Protein AF-W4SM01-F1 (afdb_monomer_lite)

pLDDT: mean 91.17, std 13.87, range [44.69, 98.25]

InterPro domains:
  IPR027417 P-loop containing nucleoside triphosphate hydrolase [G3DSA:3.40.50.300] (2-53)
  IPR027417 P-loop containing nucleoside triphosphate hydrolase [SSF52540] (8-53)

Organism: NCBI:txid1418095

Sequence (53 aa):
MIEPLHTAPPLLAARALAFSRNEEPVFGPLDFHVDAGEALLVQGDNGAGKTTL

Radius of gyration: 14.57 Å; chains: 1; bounding box: 35×22×39 Å

Structure (mmCIF, N/CA/C/O backbone):
data_AF-W4SM01-F1
#
_entry.id   AF-W4SM01-F1
#
loop_
_atom_site.group_PDB
_atom_site.id
_atom_site.type_symbol
_atom_site.label_atom_id
_atom_site.label_alt_id
_atom_site.label_comp_id
_atom_site.label_asym_id
_atom_site.label_entity_id
_atom_site.label_seq_id
_atom_site.pdbx_PDB_ins_code
_atom_site.Cartn_x
_atom_site.Cartn_y
_atom_site.Cartn_z
_atom_site.occupancy
_atom_site.B_iso_or_equiv
_atom_site.auth_seq_id
_atom_site.auth_comp_id
_atom_site.auth_asym_id
_atom_site.auth_atom_id
_atom_site.pdbx_PDB_model_num
ATOM 1 N N . MET A 1 1 ? -22.323 -17.609 21.770 1.00 44.69 1 MET A N 1
ATOM 2 C CA . MET A 1 1 ? -21.362 -16.567 21.355 1.00 44.69 1 MET A CA 1
ATOM 3 C C . MET A 1 1 ? -21.803 -16.105 19.985 1.00 44.69 1 MET A C 1
ATOM 5 O O . MET A 1 1 ? -21.859 -16.940 19.097 1.00 44.69 1 MET A O 1
ATOM 9 N N . ILE A 1 2 ? -22.240 -14.855 19.853 1.00 53.88 2 ILE A N 1
ATOM 10 C CA . ILE A 1 2 ? -22.647 -14.264 18.573 1.00 53.88 2 ILE A CA 1
ATOM 11 C C . ILE A 1 2 ? -21.621 -13.160 18.315 1.00 53.88 2 ILE A C 1
ATOM 13 O O . ILE A 1 2 ? -21.503 -12.259 19.145 1.00 53.88 2 ILE A O 1
ATOM 17 N N . GLU A 1 3 ? -20.822 -13.287 17.257 1.00 54.59 3 GLU A N 1
ATOM 18 C CA . GLU A 1 3 ? -19.931 -12.211 16.809 1.00 54.59 3 GLU A CA 1
ATOM 19 C C . GLU A 1 3 ? -20.771 -10.982 16.437 1.00 54.59 3 GLU A C 1
ATOM 21 O O . GLU A 1 3 ? -21.863 -11.144 15.880 1.00 54.59 3 GLU A O 1
ATOM 26 N N . PRO A 1 4 ? -20.324 -9.751 16.742 1.00 55.97 4 PRO A N 1
ATOM 27 C CA . PRO A 1 4 ? -21.045 -8.581 16.282 1.00 55.97 4 PRO A CA 1
ATOM 28 C C . PRO A 1 4 ? -20.981 -8.560 14.752 1.00 55.97 4 PRO A C 1
ATOM 30 O O . PRO A 1 4 ? -19.904 -8.556 14.158 1.00 55.97 4 PRO A O 1
ATOM 33 N N . LEU A 1 5 ? -22.151 -8.553 14.112 1.00 59.47 5 LEU A N 1
ATOM 34 C CA . LEU A 1 5 ? -22.270 -8.172 12.711 1.00 59.47 5 LEU A CA 1
ATOM 35 C C . LEU A 1 5 ? -21.719 -6.745 12.615 1.00 59.47 5 LEU A C 1
ATOM 37 O O . LEU A 1 5 ? -22.340 -5.819 13.138 1.00 59.47 5 LEU A O 1
ATOM 41 N N . HIS A 1 6 ? -20.544 -6.563 12.012 1.00 60.28 6 HIS A N 1
ATOM 42 C CA . HIS A 1 6 ? -20.015 -5.238 11.699 1.00 60.28 6 HIS A CA 1
ATOM 43 C C . HIS A 1 6 ? -20.949 -4.611 10.653 1.00 60.28 6 HIS A C 1
ATOM 45 O O . HIS A 1 6 ? -20.813 -4.816 9.453 1.00 60.28 6 HIS A O 1
ATOM 51 N N . THR A 1 7 ? -21.994 -3.926 11.121 1.00 68.25 7 THR A N 1
ATOM 52 C CA . THR A 1 7 ? -23.025 -3.292 10.283 1.00 68.25 7 THR A CA 1
ATOM 53 C C . THR A 1 7 ? -22.599 -1.930 9.744 1.00 68.25 7 THR A C 1
ATOM 55 O O . THR A 1 7 ? -23.321 -1.334 8.947 1.00 68.25 7 THR A O 1
ATOM 58 N N . ALA A 1 8 ? -21.466 -1.400 10.202 1.00 81.88 8 ALA A N 1
ATOM 59 C CA . ALA A 1 8 ? -20.931 -0.147 9.699 1.00 81.88 8 ALA A CA 1
ATOM 60 C C . ALA A 1 8 ? -20.204 -0.388 8.365 1.00 81.88 8 ALA A C 1
ATOM 62 O O . ALA A 1 8 ? -19.535 -1.411 8.223 1.00 81.88 8 ALA A O 1
ATOM 63 N N . PRO A 1 9 ? -20.317 0.527 7.385 1.00 89.38 9 PRO A N 1
ATOM 64 C CA . PRO A 1 9 ? -19.468 0.465 6.204 1.00 89.38 9 PRO A CA 1
ATOM 65 C C . PRO A 1 9 ? -17.990 0.577 6.620 1.00 89.38 9 PRO A C 1
ATOM 67 O O . PRO A 1 9 ? -17.701 1.243 7.622 1.00 89.38 9 PRO A O 1
ATOM 70 N N . PRO A 1 10 ? -17.063 -0.026 5.854 1.00 94.50 10 PRO A N 1
ATOM 71 C CA . PRO A 1 10 ? -15.642 0.069 6.157 1.00 94.50 10 PRO A CA 1
ATOM 72 C C . PRO A 1 10 ? -15.202 1.533 6.168 1.00 94.50 10 PRO A C 1
ATOM 74 O O . PRO A 1 10 ? -15.712 2.355 5.397 1.00 94.50 10 PRO A O 1
ATOM 77 N N . LEU A 1 11 ? -14.232 1.858 7.022 1.00 96.44 11 LEU A N 1
ATOM 78 C CA . LEU A 1 11 ? -13.682 3.210 7.109 1.00 96.44 11 LEU A CA 1
ATOM 79 C C . LEU A 1 11 ? -12.940 3.584 5.819 1.00 96.44 11 LEU A C 1
ATOM 81 O O . LEU A 1 11 ? -13.018 4.724 5.360 1.00 96.44 11 LEU A O 1
ATOM 85 N N . LEU A 1 12 ? -12.245 2.613 5.227 1.00 97.19 12 LEU A N 1
ATOM 86 C CA . LEU A 1 12 ? -11.576 2.738 3.940 1.00 97.19 12 LEU A CA 1
ATOM 87 C C . LEU A 1 12 ? -11.850 1.488 3.109 1.00 97.19 12 LEU A C 1
ATOM 89 O O . LEU A 1 12 ? -11.744 0.375 3.610 1.00 97.19 12 LEU A O 1
ATOM 93 N N . ALA A 1 13 ? -12.180 1.664 1.833 1.00 97.31 13 ALA A N 1
ATOM 94 C CA . ALA A 1 13 ? -12.314 0.567 0.885 1.00 97.31 13 ALA A CA 1
ATOM 95 C C . ALA A 1 13 ? -11.657 0.945 -0.440 1.00 97.31 13 ALA A C 1
ATOM 97 O O . ALA A 1 13 ? -11.940 2.003 -1.005 1.00 97.31 13 ALA A O 1
ATOM 98 N N . ALA A 1 14 ? -10.815 0.054 -0.944 1.00 97.88 14 ALA A N 1
ATOM 99 C CA . ALA A 1 14 ? -10.186 0.147 -2.247 1.00 97.88 14 ALA A CA 1
ATOM 100 C C . ALA A 1 14 ? -10.684 -1.005 -3.122 1.00 97.88 14 ALA A C 1
ATOM 102 O O . ALA A 1 14 ? -10.807 -2.142 -2.661 1.00 97.88 14 ALA A O 1
ATOM 103 N N . ARG A 1 15 ? -10.993 -0.700 -4.384 1.00 98.25 15 ARG A N 1
ATOM 104 C CA . ARG A 1 15 ? -11.422 -1.688 -5.377 1.00 98.25 15 ARG A CA 1
ATOM 105 C C . ARG A 1 15 ? -10.597 -1.531 -6.638 1.00 98.25 15 ARG A C 1
ATOM 107 O O . ARG A 1 15 ? -10.513 -0.417 -7.156 1.00 98.25 15 ARG A O 1
ATOM 114 N N . ALA A 1 16 ? -10.026 -2.628 -7.116 1.00 98.12 16 ALA A N 1
ATOM 115 C CA . ALA A 1 16 ? -9.137 -2.683 -8.269 1.00 98.12 16 ALA A CA 1
ATOM 116 C C . ALA A 1 16 ? -8.054 -1.586 -8.243 1.00 98.12 16 ALA A C 1
ATOM 118 O O . ALA A 1 16 ? -7.702 -1.024 -9.282 1.00 98.12 16 ALA A O 1
ATOM 119 N N . LEU A 1 17 ? -7.537 -1.256 -7.053 1.00 98.25 17 LEU A N 1
ATOM 120 C CA . LEU A 1 17 ? -6.536 -0.207 -6.910 1.00 98.25 17 LEU A CA 1
ATOM 121 C C . LEU A 1 17 ? -5.235 -0.674 -7.562 1.00 98.25 17 LEU A C 1
ATOM 123 O O . LEU A 1 17 ? -4.714 -1.746 -7.254 1.00 98.25 17 LEU A O 1
ATOM 127 N N . ALA A 1 18 ? -4.718 0.137 -8.474 1.00 98.25 18 ALA A N 1
ATOM 128 C CA . ALA A 1 18 ? -3.495 -0.138 -9.203 1.00 98.25 18 ALA A CA 1
ATOM 129 C C . ALA A 1 18 ? -2.704 1.153 -9.390 1.00 98.25 18 ALA A C 1
ATOM 131 O O . ALA A 1 18 ? -3.278 2.244 -9.450 1.00 98.25 18 ALA A O 1
ATOM 132 N N . PHE A 1 19 ? -1.388 1.021 -9.499 1.00 98.25 19 PHE A N 1
ATOM 133 C CA . PHE A 1 19 ? -0.500 2.149 -9.734 1.00 98.25 19 PHE A CA 1
ATOM 134 C C . PHE A 1 19 ? 0.615 1.766 -10.704 1.00 98.25 19 PHE A C 1
ATOM 136 O O . PHE A 1 19 ? 1.257 0.725 -10.547 1.00 98.25 19 PHE A O 1
ATOM 143 N N . SER A 1 20 ? 0.885 2.659 -11.658 1.00 98.12 20 SER A N 1
ATOM 144 C CA . SE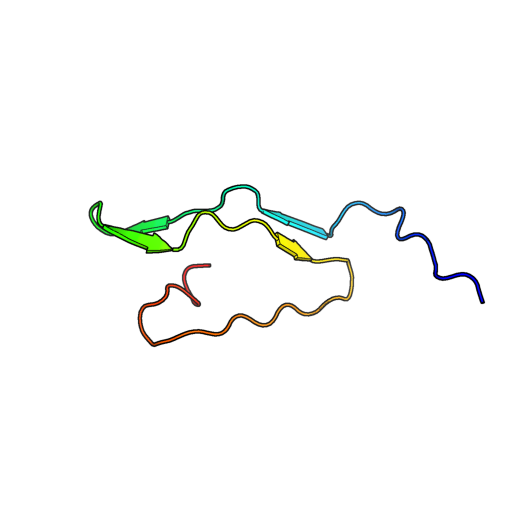R A 1 20 ? 2.008 2.562 -12.589 1.00 98.12 20 SER A CA 1
ATOM 145 C C . SER A 1 20 ? 2.895 3.799 -12.497 1.00 98.12 20 SER A C 1
ATOM 147 O O . SER A 1 20 ? 2.409 4.920 -12.333 1.00 98.12 20 SER A O 1
ATOM 149 N N . ARG A 1 21 ? 4.205 3.607 -12.660 1.00 96.00 21 ARG A N 1
ATOM 150 C CA . ARG A 1 21 ? 5.202 4.677 -12.765 1.00 96.00 21 ARG A CA 1
ATOM 151 C C . ARG A 1 21 ? 5.870 4.569 -14.123 1.00 96.00 21 ARG A C 1
ATOM 153 O O . ARG A 1 21 ? 6.443 3.537 -14.428 1.00 96.00 21 ARG A O 1
ATOM 160 N N . ASN A 1 22 ? 5.835 5.645 -14.909 1.00 96.62 22 ASN A N 1
ATOM 161 C CA . ASN A 1 22 ? 6.369 5.646 -16.277 1.00 96.62 22 ASN A CA 1
ATOM 162 C C . ASN A 1 22 ? 5.804 4.482 -17.110 1.00 96.62 22 ASN A C 1
ATOM 164 O O . ASN A 1 22 ? 6.556 3.753 -17.741 1.00 96.62 22 ASN A O 1
ATOM 168 N N . GLU A 1 23 ? 4.484 4.279 -17.039 1.00 96.75 23 GLU A N 1
ATOM 169 C CA . GLU A 1 23 ? 3.758 3.196 -17.728 1.00 96.75 23 GLU A CA 1
ATOM 170 C C . GLU A 1 23 ? 4.076 1.771 -17.230 1.00 96.75 23 GLU A C 1
ATOM 172 O O . GLU A 1 23 ? 3.349 0.837 -17.561 1.00 96.75 23 GLU A O 1
ATOM 177 N N . GLU A 1 24 ? 5.068 1.594 -16.355 1.00 97.31 24 GLU A N 1
ATOM 178 C CA . GLU A 1 24 ? 5.390 0.311 -15.734 1.00 97.31 24 GLU A CA 1
ATOM 179 C C . GLU A 1 24 ? 4.528 0.076 -14.479 1.00 97.31 24 GLU A C 1
ATOM 181 O O . GLU A 1 24 ? 4.497 0.934 -13.587 1.00 97.31 24 GLU A O 1
ATOM 186 N N . PRO A 1 25 ? 3.800 -1.052 -14.383 1.00 97.25 25 PRO A N 1
ATOM 187 C CA . PRO A 1 25 ? 2.982 -1.359 -13.215 1.00 97.25 25 PRO A CA 1
ATOM 188 C C . PRO A 1 25 ? 3.857 -1.618 -11.986 1.00 97.25 25 PRO A C 1
ATOM 190 O O . PRO A 1 25 ? 4.754 -2.456 -12.010 1.00 97.25 25 PRO A O 1
ATOM 193 N N . VAL A 1 26 ? 3.564 -0.915 -10.892 1.00 97.81 26 VAL A N 1
ATOM 194 C CA . VAL A 1 26 ? 4.242 -1.100 -9.598 1.00 97.81 26 VAL A CA 1
ATOM 195 C C . VAL A 1 26 ? 3.458 -2.074 -8.723 1.00 97.81 26 VAL A C 1
ATOM 197 O O . VAL A 1 26 ? 4.045 -2.954 -8.101 1.00 97.81 26 VAL A O 1
ATOM 200 N N . PHE A 1 27 ? 2.132 -1.925 -8.677 1.00 97.81 27 PHE A N 1
ATOM 201 C CA . PHE A 1 27 ? 1.230 -2.866 -8.015 1.00 97.81 27 PHE A CA 1
ATOM 202 C C . PHE A 1 27 ? -0.172 -2.811 -8.624 1.00 97.81 27 PHE A C 1
ATOM 204 O O . PHE A 1 27 ? -0.544 -1.857 -9.313 1.00 97.81 27 PHE A O 1
ATOM 211 N N . GLY A 1 28 ? -0.975 -3.812 -8.276 1.00 95.25 28 GLY A N 1
ATOM 212 C CA . GLY A 1 28 ? -2.389 -3.888 -8.612 1.00 95.25 28 GLY A CA 1
ATOM 213 C C . GLY A 1 28 ? -2.729 -5.020 -9.584 1.00 95.25 28 GLY A C 1
ATOM 214 O O . GLY A 1 28 ? -1.831 -5.592 -10.204 1.00 95.25 28 GLY A O 1
ATOM 215 N N . PRO A 1 29 ? -4.028 -5.336 -9.726 1.00 97.62 29 PRO A N 1
ATOM 216 C CA . PRO A 1 29 ? -5.142 -4.771 -8.957 1.00 97.62 29 PRO A CA 1
ATOM 217 C C . PRO A 1 29 ? -5.164 -5.276 -7.503 1.00 97.62 29 PRO A C 1
ATOM 219 O O . PRO A 1 29 ? -4.889 -6.446 -7.247 1.00 97.62 29 PRO A O 1
ATOM 222 N N . LEU A 1 30 ? -5.494 -4.390 -6.558 1.00 97.50 30 LEU A N 1
ATOM 223 C CA . LEU A 1 30 ? -5.684 -4.713 -5.142 1.00 97.50 30 LEU A CA 1
ATOM 224 C C . LEU A 1 30 ? -7.113 -4.379 -4.698 1.00 97.50 30 LEU A C 1
ATOM 226 O O . LEU A 1 30 ? -7.591 -3.261 -4.908 1.00 97.50 30 LEU A O 1
ATOM 230 N N . ASP A 1 31 ? -7.750 -5.343 -4.035 1.00 97.94 31 ASP A N 1
ATOM 231 C CA . ASP A 1 31 ? -9.020 -5.181 -3.329 1.00 97.94 31 ASP A CA 1
ATOM 232 C C . ASP A 1 31 ? -8.768 -5.350 -1.830 1.00 97.94 31 ASP A C 1
ATOM 234 O O . ASP A 1 31 ? -8.300 -6.402 -1.390 1.00 97.94 31 ASP A O 1
ATOM 238 N N . PHE A 1 32 ? -9.067 -4.321 -1.038 1.00 97.00 32 PHE A N 1
ATOM 239 C CA . PHE A 1 32 ? -8.988 -4.396 0.422 1.00 97.00 32 PHE A CA 1
ATOM 240 C C . PHE A 1 32 ? -9.896 -3.358 1.080 1.00 97.00 32 PHE A C 1
ATOM 242 O O . PHE A 1 32 ? -10.346 -2.395 0.454 1.00 97.00 32 PHE A O 1
ATOM 249 N N . HIS A 1 33 ? -10.163 -3.557 2.363 1.00 96.94 33 HIS A N 1
ATOM 250 C CA . HIS A 1 33 ? -10.829 -2.581 3.210 1.00 96.94 33 HIS A CA 1
ATOM 251 C C . HIS A 1 33 ? -10.144 -2.527 4.572 1.00 96.94 33 HIS A C 1
ATOM 253 O O . HIS A 1 33 ? -9.334 -3.394 4.891 1.00 96.94 33 HIS A O 1
ATOM 259 N N . VAL A 1 34 ? -10.447 -1.476 5.326 1.00 96.62 34 VAL A N 1
ATOM 260 C CA . VAL A 1 34 ? -10.023 -1.298 6.711 1.00 96.62 34 VAL A CA 1
ATOM 261 C C . VAL A 1 34 ? -11.242 -0.857 7.501 1.00 96.62 34 VAL A C 1
ATOM 263 O O . VAL A 1 34 ? -11.866 0.163 7.168 1.00 96.62 34 VAL A O 1
ATOM 266 N N . ASP A 1 35 ? -11.583 -1.618 8.530 1.00 95.88 35 ASP A N 1
ATOM 267 C CA . ASP A 1 35 ? -12.672 -1.286 9.438 1.00 95.88 35 ASP A CA 1
ATOM 268 C C . ASP A 1 35 ? -12.246 -0.245 10.482 1.00 95.88 35 ASP A C 1
ATOM 270 O O . ASP A 1 35 ? -11.067 0.012 10.741 1.00 95.88 35 ASP A O 1
ATOM 274 N N . ALA A 1 36 ? -13.229 0.409 11.103 1.00 94.62 36 ALA A N 1
ATOM 275 C CA . ALA A 1 36 ? -12.951 1.371 12.161 1.00 94.62 36 ALA A CA 1
ATOM 276 C C . ALA A 1 36 ? -12.279 0.678 13.361 1.00 94.62 36 ALA A C 1
ATOM 278 O O . ALA A 1 36 ? -12.858 -0.210 13.981 1.00 94.62 36 ALA A O 1
ATOM 279 N N . GLY A 1 37 ? -11.071 1.125 13.713 1.00 95.69 37 GLY A N 1
ATOM 280 C CA . GLY A 1 37 ? -10.272 0.535 14.793 1.00 95.69 37 GLY A CA 1
ATOM 281 C C . GLY A 1 37 ? -9.349 -0.605 14.351 1.00 95.69 37 GLY A C 1
ATOM 282 O O . GLY A 1 37 ? -8.612 -1.129 15.185 1.00 95.69 37 GLY A O 1
ATOM 283 N N . GLU A 1 38 ? -9.344 -0.961 13.066 1.00 95.69 38 GLU A N 1
ATOM 284 C CA . GLU A 1 38 ? -8.413 -1.929 12.490 1.00 95.69 38 GLU A CA 1
ATOM 285 C C . GLU A 1 38 ? -7.085 -1.262 12.094 1.00 95.69 38 GLU A C 1
ATOM 287 O O . GLU A 1 38 ? -7.040 -0.108 11.662 1.00 95.69 38 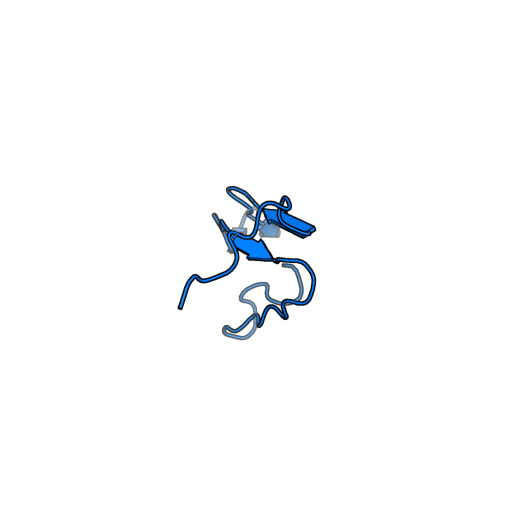GLU A O 1
ATOM 292 N N . ALA A 1 39 ? -5.983 -2.003 12.234 1.00 95.62 39 ALA A N 1
ATOM 293 C CA . ALA A 1 39 ? -4.678 -1.609 11.721 1.00 95.62 39 ALA A CA 1
ATOM 294 C C . ALA A 1 39 ? -4.306 -2.482 10.517 1.00 95.62 39 ALA A C 1
ATOM 296 O O . ALA A 1 39 ? -4.237 -3.704 10.634 1.00 95.62 39 ALA A O 1
ATOM 297 N N . LEU A 1 40 ? -4.003 -1.849 9.382 1.00 96.06 40 LEU A N 1
ATOM 298 C CA . LEU A 1 40 ? -3.537 -2.530 8.175 1.00 96.06 40 LEU A CA 1
ATOM 299 C C . LEU A 1 40 ? -2.005 -2.578 8.136 1.00 96.06 40 LEU A C 1
ATOM 301 O O . LEU A 1 40 ? -1.336 -1.547 8.219 1.00 96.06 40 LEU A O 1
ATOM 305 N N . LEU A 1 41 ? -1.447 -3.774 7.954 1.00 97.25 41 LEU A N 1
ATOM 306 C CA . LEU A 1 41 ? -0.018 -3.978 7.731 1.00 97.25 41 LEU A CA 1
ATOM 307 C C . LEU A 1 41 ? 0.263 -4.180 6.236 1.00 97.25 41 LEU A C 1
ATOM 309 O O . LEU A 1 41 ? -0.243 -5.118 5.626 1.00 97.25 41 LEU A O 1
ATOM 313 N N . VAL A 1 42 ? 1.138 -3.349 5.669 1.00 96.88 42 VAL A N 1
ATOM 314 C CA . VAL A 1 42 ? 1.606 -3.479 4.282 1.00 96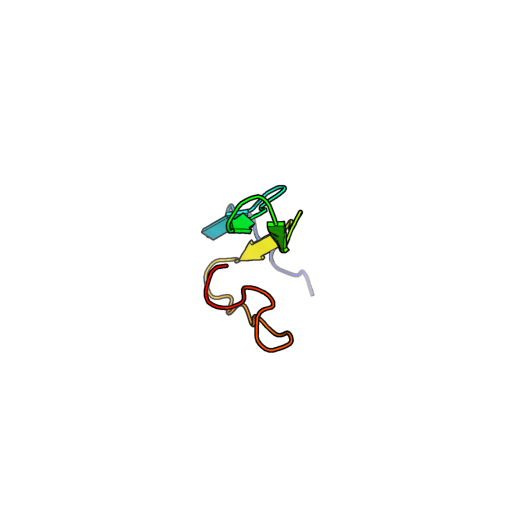.88 42 VAL A CA 1
ATOM 315 C C . VAL A 1 42 ? 3.030 -4.044 4.267 1.00 96.88 42 VAL A C 1
ATOM 317 O O . VAL A 1 42 ? 3.953 -3.438 4.815 1.00 96.88 42 VAL A O 1
ATOM 320 N N . GLN A 1 43 ? 3.228 -5.200 3.627 1.00 96.88 43 GLN A N 1
ATOM 321 C CA . GLN A 1 43 ? 4.527 -5.880 3.506 1.00 96.88 43 GLN A CA 1
ATOM 322 C C . GLN A 1 43 ? 4.878 -6.168 2.046 1.00 96.88 43 GLN A C 1
ATOM 324 O O . GLN A 1 43 ? 4.017 -6.183 1.174 1.00 96.88 43 GLN A O 1
ATOM 329 N N . GLY A 1 44 ? 6.166 -6.386 1.784 1.00 96.25 44 GLY A N 1
ATOM 330 C CA . GLY A 1 44 ? 6.694 -6.660 0.450 1.00 96.25 44 GLY A CA 1
ATOM 331 C C . GLY A 1 44 ? 8.115 -6.135 0.270 1.00 96.25 44 GLY A C 1
ATOM 332 O O . GLY A 1 44 ? 8.629 -5.390 1.112 1.00 96.25 44 GLY A O 1
ATOM 333 N N . ASP A 1 45 ? 8.734 -6.484 -0.850 1.00 97.69 45 ASP A N 1
ATOM 334 C CA . ASP A 1 45 ? 10.120 -6.128 -1.159 1.00 97.69 45 ASP A CA 1
ATOM 335 C C . ASP A 1 45 ? 10.315 -4.623 -1.408 1.00 97.69 45 ASP A C 1
ATOM 337 O O . ASP A 1 45 ? 9.364 -3.842 -1.570 1.00 97.69 45 ASP A O 1
ATOM 341 N N . ASN A 1 46 ? 11.572 -4.172 -1.405 1.00 97.12 46 ASN A N 1
ATOM 342 C CA . ASN A 1 46 ? 11.911 -2.803 -1.797 1.00 97.12 46 ASN A CA 1
ATOM 343 C C . ASN A 1 46 ? 11.463 -2.548 -3.241 1.00 97.12 46 ASN A C 1
ATOM 345 O O . ASN A 1 46 ? 11.767 -3.329 -4.133 1.00 97.12 46 ASN A O 1
ATOM 349 N N . GLY A 1 47 ? 10.736 -1.451 -3.465 1.00 95.69 47 GLY A N 1
ATOM 350 C CA . GLY A 1 47 ? 10.172 -1.122 -4.777 1.00 95.69 47 GLY A CA 1
ATOM 351 C C . GLY A 1 47 ? 8.761 -1.661 -5.039 1.00 95.69 47 GLY A C 1
ATOM 352 O O . GLY A 1 47 ? 8.120 -1.165 -5.953 1.00 95.69 47 GLY A O 1
ATOM 353 N N . ALA A 1 48 ? 8.209 -2.544 -4.195 1.00 96.62 48 ALA A N 1
ATOM 354 C CA . ALA A 1 48 ? 6.860 -3.113 -4.374 1.00 96.62 48 ALA A CA 1
ATOM 355 C C . ALA A 1 48 ? 5.692 -2.110 -4.191 1.00 96.62 48 ALA A C 1
ATOM 357 O O . ALA A 1 48 ? 4.530 -2.495 -4.175 1.00 96.62 48 ALA A O 1
ATOM 358 N N . GLY A 1 49 ? 5.988 -0.821 -3.988 1.00 97.38 49 GLY A N 1
ATOM 359 C CA . GLY A 1 49 ? 4.977 0.233 -3.881 1.00 97.38 49 GLY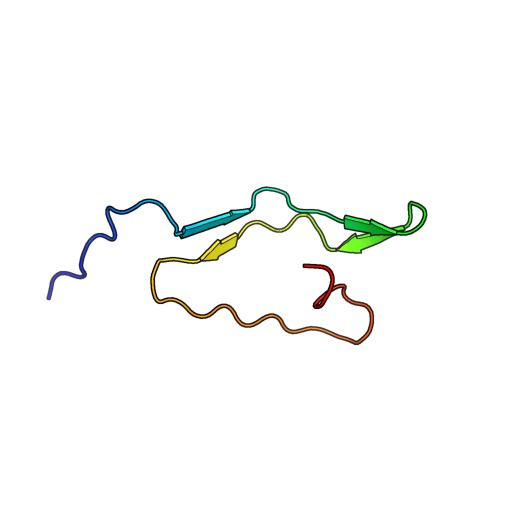 A CA 1
ATOM 360 C C . GLY A 1 49 ? 4.336 0.427 -2.506 1.00 97.38 49 GLY A C 1
ATOM 361 O O . GLY A 1 49 ? 3.374 1.169 -2.412 1.00 97.38 49 GLY A O 1
ATOM 362 N N . LYS A 1 50 ? 4.887 -0.139 -1.425 1.00 98.19 50 LYS A N 1
ATOM 363 C CA . LYS A 1 50 ? 4.325 -0.028 -0.058 1.00 98.19 50 LYS A CA 1
ATOM 364 C C . LYS A 1 50 ? 4.090 1.401 0.458 1.00 98.19 50 LYS A C 1
ATOM 366 O O . LYS A 1 50 ? 3.179 1.607 1.232 1.00 98.19 50 LYS A O 1
ATOM 371 N N . THR A 1 51 ? 4.953 2.356 0.096 1.00 96.81 51 THR A N 1
ATOM 372 C CA . THR A 1 51 ? 4.812 3.787 0.461 1.00 96.81 51 THR A CA 1
ATOM 373 C C . THR A 1 51 ? 3.913 4.543 -0.518 1.00 96.81 51 THR A C 1
ATOM 375 O O . THR A 1 51 ? 3.571 5.697 -0.294 1.00 96.81 51 THR A O 1
ATOM 378 N N . THR A 1 52 ? 3.632 3.932 -1.668 1.00 96.88 52 THR A N 1
ATOM 379 C CA . THR A 1 52 ? 2.776 4.501 -2.709 1.00 96.88 52 THR A CA 1
ATOM 380 C C . THR A 1 52 ? 1.329 4.047 -2.554 1.00 96.88 52 THR A C 1
ATOM 382 O O . THR A 1 52 ? 0.436 4.817 -2.888 1.00 96.88 52 THR A O 1
ATOM 385 N N . LEU A 1 53 ? 1.122 2.822 -2.066 1.00 95.50 53 LEU A N 1
ATOM 386 C CA . LEU A 1 53 ? -0.145 2.358 -1.516 1.00 95.50 53 LEU A CA 1
ATOM 387 C C . LEU A 1 53 ? -0.499 3.161 -0.259 1.00 95.50 53 LEU A C 1
ATOM 389 O O . LEU A 1 53 ? -1.683 3.541 -0.147 1.00 95.50 53 LEU A O 1
#

Secondary structure (DSSP, 8-state):
-------SPPSEEEEEEEEEETTEEEEEEEEEEE-TT--------TTSSTTT-

Foldseek 3Di:
DDDDPPPDDFPDWDAFDWDDDPNHTLDTDDTDTHHVPGDDDDDDDPSSCSVVD

=== Feature glossary ===
Legend for the data blocks above and below:

— What the protein is —

The amino-acid sequence is the protein's primary structure: the linear order of residues from the N-terminus to the C-terminus, written in one-letter code. Everything else here — the 3D coordinates, the secondary structure, the domain annotations — is ultimately a consequence of this string.

Functional annotations link the protein to curated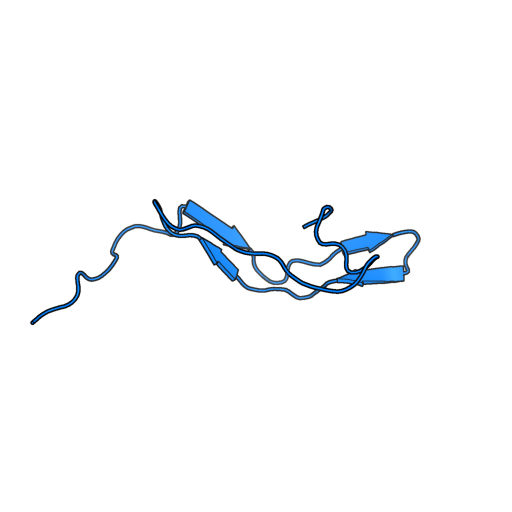 databases. InterPro entries identify conserved domains and families by matching the sequence against member-database signatures (Pfam, PROSITE, CDD, …). Gene Ontology (GO) terms describe molecular function, biological process, and cellular component in a controlled vocabulary. CATH places the structure in a hierarchical fold classification (Class/Architecture/Topology/Homologous-superfamily). The or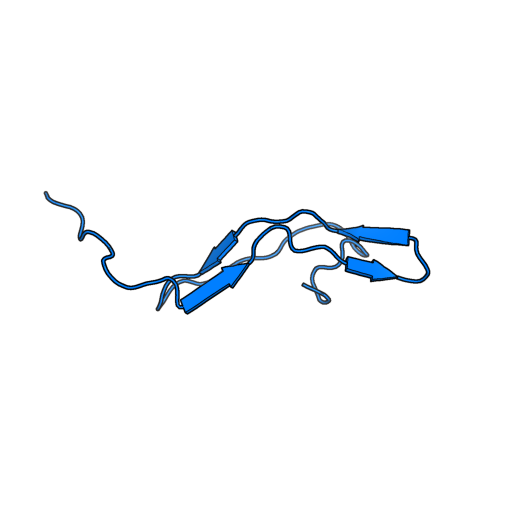ganism is the source species.

— Where its atoms are —

Atomic coordinates in PDBx/mmCIF format — the same representation the Protein Data Bank distributes. Each line of the _atom_site loop places one backbone atom in Cartesian space (units: ångströms, origin: arbitrary).

The six renders are orthographic views along the three Cartesian axes in both directions. Representation (cartoon, sticks, or surface) and color scheme (sequence-rainbow or by-chain) vary across proteins so the training set covers all the common visualization conventions.

— Local backbone conformation —

Eight-state secondary structure (DSSP): H is the canonical α-helix, G the tighter 3₁₀-helix, I the wider π-helix; E/B are β-structure, T and S are turns and bends, and '-' is everything else. DSSP derives these from the pattern of main-chain N–H···O=C hydrogen bonds, not from the sequence.

Three-state secondary structure (P-SEA) collapses the eight DSSP classes into helix (a), strand (b), and coil (c). P-SEA assigns these from Cα geometry alone — distances and angles — without requiring backbone oxygens, so it works on any Cα trace.

φ (phi) and ψ (psi) are the two rotatable backbone dihedrals per residue: φ is the C(i-1)–N–Cα–C torsion, ψ is the N–Cα–C–N(i+1) torsion, both in degrees on (−180°, 180°]. α-helical residues cluster near (−60°, −45°); β-strand residues near (−120°, +130°). A Ramachandran plot is simply a scatter of (φ, ψ) for every residue.

— Global shape and packing —

The geometric summary reports three shape descriptors. Rg (radius of gyration) measures how spread out the Cα atoms are about their centre of mass; compact globular proteins have small Rg, elongated or unfolded ones large. Cα contacts (<8 Å, |i−j|>4) count long-range residue pairs in spatial proximity — high for tightly packed folds, near zero for rods or random coil. The bounding-box extents give the protein's footprint along x, y, z in Å.

SASA measures how much of the protein is reachable by solvent. It is computed by rolling a water-sized probe over the atomic surface and summing the exposed area (Å²). Per-residue SASA distinguishes core (buried, low SASA) from surface (exposed, high SASA) residues; total SASA is a whole-molecule size measure.

Plot images: a contact map (which residues are close in 3D, as an N×N binary image), a Ramachandran scatter (backbone torsion angles, revealing secondary-structure composition at a glance), and — for AlphaFold structures — a PAE heatmap (pairwise prediction confidence).

— Structural neighborhood —

A 3Di character summarizes, for each residue, the relative orientation of the Cα frame of its nearest spatial neighbor. Because it encodes fold topology rather than chemistry, 3Di alignments detect remote structural similarity that sequence alignment misses.

The Foldseek neighbor list gives the closest experimentally determined structures in the PDB, ranked by structural alignment. TM-score near 1 means near-identical fold; near 0.3 means only rough topology match. This is how one finds what a novel AlphaFold prediction most resembles in the solved-structure universe.

— Confidence and disorder —

For AlphaFold models, the B-factor field carries pLDDT — the model's own estimate of local accuracy on a 0–100 scale. Regions with pLDDT<50 should be treated as essentially unmodeled; they often correspond to intrinsically disordered segments.

Crystallographic B-factors measure how much each atom's electron density is smeared out, in Å². They rise in mobile loops and surface residues and fall in the buried interior. In AlphaFold models this column is repurposed to hold pLDDT instead.

Predicted Aligned Error (PAE) is an AlphaFold confidence matrix: entry (i, j) is the expected error in the position of residue j, in ångströms, when the prediction is superimposed on the true structure at residue i. Low PAE within a block of residues means that block is internally rigid and well-predicted; high PAE between two blocks means their relative placement is uncertain even if each block individually is confident.